Protein AF-A0A7J8MD92-F1 (afdb_monomer_lite)

Organism: NCBI:txid34289

Foldseek 3Di:
DPPDDCVLKDKDADPDPDDDDPVVVVVVVCVVLVAPQDWDWDDPPPRIIMIRHPDPVSSVD

Sequence (61 aa):
MVKEDYRFCLLGRVLTDSIVSFSSLKNTLTDLWHPLGGVTISNNGDKRVMFMFYYEMDLKR

Structure (mmCIF, N/CA/C/O backbone):
data_AF-A0A7J8MD92-F1
#
_entry.id   AF-A0A7J8MD92-F1
#
loop_
_atom_site.group_PDB
_atom_site.id
_atom_site.type_symbol
_atom_site.label_atom_id
_atom_site.label_alt_id
_atom_site.label_comp_id
_atom_site.label_asym_id
_atom_site.label_entity_id
_atom_site.label_seq_id
_atom_site.pdbx_PDB_ins_code
_atom_site.Cartn_x
_atom_site.Cartn_y
_atom_site.Cartn_z
_atom_site.occupancy
_atom_site.B_iso_or_equiv
_atom_site.auth_seq_id
_atom_site.auth_comp_id
_atom_site.auth_asym_id
_atom_site.auth_atom_id
_atom_site.pdbx_PDB_model_num
ATOM 1 N N . MET A 1 1 ? -7.254 16.449 -19.269 1.00 40.97 1 MET A N 1
ATOM 2 C CA . MET A 1 1 ? -7.556 15.474 -18.199 1.00 40.97 1 MET A CA 1
ATOM 3 C C . MET A 1 1 ? -6.580 14.326 -18.359 1.00 40.97 1 MET A C 1
ATOM 5 O O . MET A 1 1 ? -6.642 13.643 -19.374 1.00 40.97 1 MET A O 1
ATOM 9 N N . VAL A 1 2 ? -5.615 14.188 -17.450 1.00 52.44 2 VAL A N 1
ATOM 10 C CA . VAL A 1 2 ? -4.708 13.031 -17.448 1.00 52.44 2 VAL A CA 1
ATOM 11 C C . VAL A 1 2 ? -5.565 11.813 -17.106 1.00 52.44 2 VAL A C 1
ATOM 13 O O . VAL A 1 2 ? -6.291 11.843 -16.116 1.00 52.44 2 VAL A O 1
ATOM 16 N N . LYS A 1 3 ? -5.566 10.783 -17.956 1.00 55.72 3 LYS A N 1
ATOM 17 C CA . LYS A 1 3 ? -6.174 9.495 -17.606 1.00 55.72 3 LYS A CA 1
ATOM 18 C C . LYS A 1 3 ? -5.324 8.914 -16.480 1.00 55.72 3 LYS A C 1
ATOM 20 O O . LYS A 1 3 ? -4.179 8.552 -16.733 1.00 55.72 3 LYS A O 1
ATOM 25 N N . GLU A 1 4 ? -5.851 8.872 -15.262 1.00 66.38 4 GLU A N 1
ATOM 26 C CA . GLU A 1 4 ? -5.196 8.129 -14.189 1.00 66.38 4 GLU A CA 1
ATOM 27 C C . GLU A 1 4 ? -5.221 6.641 -14.553 1.00 66.38 4 GLU A C 1
ATOM 29 O O . GLU A 1 4 ? -6.273 6.054 -14.821 1.00 66.38 4 GLU A O 1
ATOM 34 N N . ASP A 1 5 ? -4.031 6.061 -14.676 1.00 76.75 5 ASP A N 1
ATOM 35 C CA . ASP A 1 5 ? -3.840 4.676 -15.071 1.00 76.75 5 ASP A CA 1
ATOM 36 C C . ASP A 1 5 ? -3.850 3.782 -13.829 1.00 76.75 5 ASP A C 1
ATOM 38 O O . ASP A 1 5 ? -2.826 3.540 -13.197 1.00 76.75 5 ASP A O 1
ATOM 42 N N . TYR A 1 6 ? -5.036 3.298 -13.461 1.00 85.25 6 TYR A N 1
ATOM 43 C CA . TYR A 1 6 ? -5.229 2.449 -12.282 1.00 85.25 6 TYR A CA 1
ATOM 44 C C . TYR A 1 6 ? -4.939 0.960 -12.525 1.00 85.25 6 TYR A C 1
ATOM 46 O O . TYR A 1 6 ? -5.353 0.124 -11.723 1.00 85.25 6 TYR A O 1
ATOM 54 N N . ARG A 1 7 ? -4.242 0.594 -13.611 1.00 90.25 7 ARG A N 1
ATOM 55 C CA . ARG A 1 7 ? -3.956 -0.815 -13.947 1.00 90.25 7 ARG A CA 1
ATOM 56 C C . ARG A 1 7 ? -3.243 -1.583 -12.832 1.00 90.25 7 ARG A C 1
ATOM 58 O O . ARG A 1 7 ? -3.464 -2.782 -12.704 1.00 90.25 7 ARG A O 1
ATOM 65 N N . PHE A 1 8 ? -2.432 -0.902 -12.021 1.00 92.44 8 PHE A N 1
ATOM 66 C CA . PHE A 1 8 ? -1.687 -1.500 -10.906 1.00 92.44 8 PHE A CA 1
ATOM 67 C C . PHE A 1 8 ? -2.107 -0.936 -9.541 1.00 92.44 8 PHE A C 1
ATOM 69 O O . PHE A 1 8 ? -1.291 -0.794 -8.629 1.00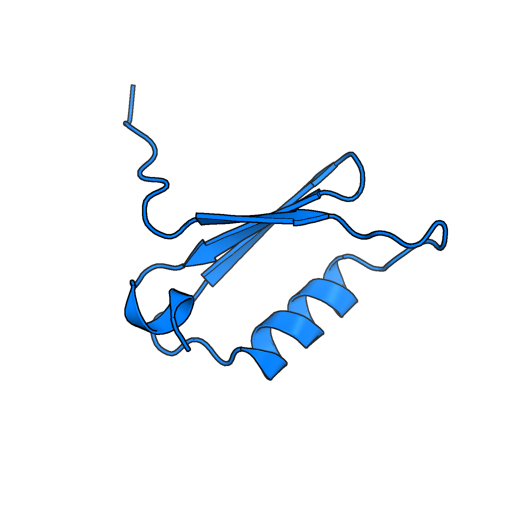 92.44 8 PHE A O 1
ATOM 76 N N . CYS A 1 9 ? -3.384 -0.568 -9.411 1.00 93.31 9 CYS A N 1
ATOM 77 C CA . CYS A 1 9 ? -3.941 0.001 -8.192 1.00 93.31 9 CYS A CA 1
ATOM 78 C C . CYS A 1 9 ? -4.677 -1.059 -7.357 1.00 93.31 9 CYS A C 1
ATOM 80 O O . CYS A 1 9 ? -5.556 -1.753 -7.869 1.00 93.31 9 CYS A O 1
ATOM 82 N N . LEU A 1 10 ? -4.372 -1.138 -6.059 1.00 93.19 10 LEU A N 1
ATOM 83 C CA . LEU A 1 10 ? -5.181 -1.849 -5.068 1.00 93.19 10 LEU A CA 1
ATOM 84 C C . LEU A 1 10 ? -5.821 -0.858 -4.103 1.00 93.19 10 LEU A C 1
ATOM 86 O O . LEU A 1 10 ? -5.156 0.027 -3.565 1.00 93.19 10 LEU A O 1
ATOM 90 N N . LEU A 1 11 ? -7.108 -1.057 -3.823 1.00 92.94 11 LEU A N 1
ATOM 91 C CA . LEU A 1 11 ? -7.819 -0.329 -2.780 1.00 92.94 11 LEU A CA 1
ATOM 92 C C . LEU A 1 11 ? -8.099 -1.271 -1.605 1.00 92.94 11 LEU A C 1
ATOM 94 O O . LEU A 1 11 ? -8.917 -2.182 -1.704 1.00 92.94 11 LEU A O 1
ATOM 98 N N . GLY A 1 12 ? -7.416 -1.041 -0.487 1.00 92.44 12 GLY A N 1
ATOM 99 C CA . GLY A 1 12 ? -7.616 -1.755 0.770 1.00 92.44 12 GLY A CA 1
ATOM 100 C C . GLY A 1 12 ? -8.518 -0.993 1.740 1.00 92.44 12 GLY A C 1
ATOM 101 O O . GLY A 1 12 ? -8.652 0.232 1.666 1.00 92.44 12 GLY A O 1
ATOM 102 N N . ARG A 1 13 ? -9.113 -1.716 2.695 1.00 93.12 13 ARG A N 1
ATOM 103 C CA . ARG A 1 13 ? -9.850 -1.145 3.830 1.00 93.12 13 ARG A CA 1
ATOM 104 C C . ARG A 1 13 ? -9.370 -1.770 5.137 1.00 93.12 13 ARG A C 1
ATOM 106 O O . ARG A 1 13 ? -9.330 -2.988 5.263 1.00 93.12 13 ARG A O 1
ATOM 113 N N . VAL A 1 14 ? -9.064 -0.935 6.123 1.00 93.56 14 VAL A N 1
ATOM 114 C CA . VAL A 1 14 ? -8.788 -1.364 7.495 1.00 93.56 14 VAL A CA 1
ATOM 115 C C . VAL A 1 14 ? -10.112 -1.747 8.163 1.00 93.56 14 VAL A C 1
ATOM 117 O O . VAL A 1 14 ? -11.033 -0.934 8.237 1.00 93.56 14 VAL A O 1
ATOM 120 N N . LEU A 1 15 ? -10.213 -2.997 8.622 1.00 94.44 15 LEU A N 1
ATOM 121 C CA . LEU A 1 15 ? -11.459 -3.586 9.141 1.00 94.44 15 LEU A CA 1
ATOM 122 C C . LEU A 1 15 ? -11.606 -3.512 10.666 1.00 94.44 15 LEU A C 1
ATOM 124 O O . LEU A 1 15 ? -12.643 -3.895 11.193 1.00 94.44 15 LEU A O 1
ATOM 128 N N . THR A 1 16 ? -10.590 -3.030 11.380 1.00 92.25 16 THR A N 1
ATOM 129 C CA . THR A 1 16 ? -10.681 -2.826 12.831 1.00 92.25 16 THR A CA 1
ATOM 130 C C . THR A 1 16 ? -11.346 -1.491 13.163 1.00 92.25 16 THR A C 1
ATOM 132 O O . THR A 1 16 ? -11.228 -0.512 12.418 1.00 92.25 16 THR A O 1
ATOM 135 N N . ASP A 1 17 ? -12.038 -1.442 14.299 1.00 90.31 17 ASP A N 1
ATOM 136 C CA . ASP A 1 17 ? -12.557 -0.209 14.898 1.00 90.31 17 ASP A CA 1
ATOM 137 C C . ASP A 1 17 ? -11.527 0.550 15.729 1.00 90.31 17 ASP A C 1
ATOM 139 O O . ASP A 1 17 ? -11.737 1.716 16.059 1.00 90.31 17 ASP A O 1
ATOM 143 N N . SER A 1 18 ? -10.373 -0.061 15.992 1.00 90.38 18 SER A N 1
ATOM 144 C CA . SER A 1 18 ? -9.249 0.618 16.622 1.00 90.38 18 SER A CA 1
ATOM 145 C C . SER A 1 18 ? -8.622 1.666 15.699 1.00 90.38 18 SER A C 1
ATOM 147 O O . SER A 1 18 ? -8.592 1.525 14.474 1.00 90.38 18 SER A O 1
ATOM 149 N N . ILE A 1 19 ? -8.052 2.706 16.309 1.00 88.06 19 ILE A N 1
ATOM 150 C CA . ILE A 1 19 ? -7.239 3.693 15.599 1.00 8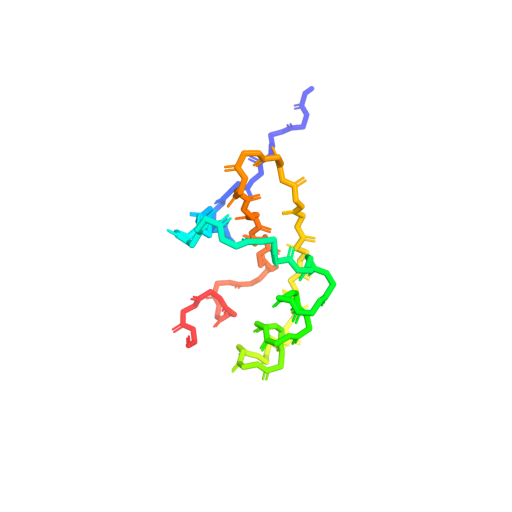8.06 19 ILE A CA 1
ATOM 151 C C . ILE A 1 19 ? -5.962 3.003 15.117 1.00 88.06 19 ILE A C 1
ATOM 153 O O . ILE A 1 19 ? -5.174 2.502 15.918 1.00 88.06 19 ILE A O 1
ATOM 157 N N . VAL A 1 20 ? -5.747 3.007 13.802 1.00 89.50 20 VAL A N 1
ATOM 158 C CA . VAL A 1 20 ? -4.525 2.493 13.176 1.00 89.50 20 VAL A CA 1
ATOM 159 C C . VAL A 1 20 ? -3.692 3.663 12.676 1.00 89.50 20 VAL A C 1
ATOM 161 O O . VAL A 1 20 ? -4.157 4.489 11.890 1.00 89.50 20 VAL A O 1
ATOM 164 N N . SER A 1 21 ? -2.434 3.716 13.110 1.00 92.75 21 SER A N 1
ATOM 165 C CA . SER A 1 21 ? -1.450 4.648 12.563 1.00 92.75 21 SER A CA 1
ATOM 166 C C . SER A 1 21 ? -1.206 4.329 11.090 1.00 92.75 21 SER A C 1
ATOM 168 O O . SER A 1 21 ? -0.675 3.268 10.753 1.00 92.75 21 SER A O 1
ATOM 170 N N . PHE A 1 22 ? -1.557 5.266 10.206 1.00 91.94 22 PHE A N 1
ATOM 171 C CA . PHE A 1 22 ? -1.307 5.116 8.773 1.00 91.94 22 PHE A CA 1
ATOM 172 C C . PHE A 1 22 ? 0.186 4.938 8.468 1.00 91.94 22 PHE A C 1
ATOM 174 O O . PHE A 1 22 ? 0.538 4.116 7.631 1.00 91.94 22 PHE A O 1
ATOM 181 N N . SER A 1 23 ? 1.067 5.654 9.178 1.00 94.31 23 SER A N 1
ATOM 182 C CA . SER A 1 23 ? 2.520 5.526 9.004 1.00 94.31 23 SER A CA 1
ATOM 183 C C . SER A 1 23 ? 3.005 4.111 9.331 1.00 94.31 23 SER A C 1
ATOM 185 O O . SER A 1 23 ? 3.735 3.505 8.550 1.00 94.31 23 SER A O 1
ATOM 187 N N . SER A 1 24 ? 2.531 3.548 10.445 1.00 94.19 24 SER A N 1
ATOM 188 C CA . SER A 1 24 ? 2.896 2.195 10.872 1.00 94.19 24 SER A CA 1
ATOM 189 C C . SER A 1 24 ? 2.361 1.136 9.907 1.00 94.19 24 SER A C 1
ATOM 191 O O . SER A 1 24 ? 3.106 0.239 9.521 1.00 94.19 24 SER A O 1
ATOM 193 N N . LEU A 1 25 ? 1.103 1.268 9.468 1.00 93.19 25 LEU A N 1
ATOM 194 C CA . LEU A 1 25 ? 0.504 0.389 8.460 1.00 93.19 25 LEU A CA 1
ATOM 195 C C . LEU A 1 25 ? 1.279 0.447 7.140 1.00 93.19 25 LEU A C 1
ATOM 197 O O . LEU A 1 25 ? 1.623 -0.592 6.587 1.00 93.19 25 LEU A O 1
ATOM 201 N N . LYS A 1 26 ? 1.584 1.659 6.662 1.00 93.56 26 LYS A N 1
ATOM 202 C CA . LYS A 1 26 ? 2.343 1.886 5.431 1.00 93.56 26 LYS A CA 1
ATOM 203 C C . LYS A 1 26 ? 3.704 1.202 5.496 1.00 93.56 26 LYS A C 1
ATOM 205 O O . LYS A 1 26 ? 4.018 0.433 4.600 1.00 93.56 26 LYS A O 1
ATOM 210 N N . ASN A 1 27 ? 4.484 1.457 6.547 1.00 94.62 27 ASN A N 1
ATOM 211 C CA . ASN A 1 27 ? 5.815 0.867 6.689 1.00 94.62 27 ASN A CA 1
ATOM 212 C C . ASN A 1 27 ? 5.731 -0.663 6.753 1.00 94.62 27 ASN A C 1
ATOM 214 O O . ASN A 1 27 ? 6.412 -1.333 5.991 1.00 94.62 27 ASN A O 1
ATOM 218 N N . THR A 1 28 ? 4.807 -1.201 7.557 1.00 94.62 28 THR A N 1
ATOM 219 C CA . THR A 1 28 ? 4.602 -2.655 7.675 1.00 94.62 28 THR A CA 1
ATOM 220 C C . THR A 1 28 ? 4.282 -3.299 6.325 1.00 94.62 28 THR A C 1
ATOM 222 O O . THR A 1 28 ? 4.838 -4.340 5.991 1.00 94.62 28 THR A O 1
ATOM 225 N N . LEU A 1 29 ? 3.389 -2.694 5.536 1.00 92.75 29 LEU A N 1
ATOM 226 C CA . LEU A 1 29 ? 2.997 -3.242 4.238 1.00 92.75 29 LEU A CA 1
ATOM 227 C C . LEU A 1 29 ? 4.095 -3.088 3.185 1.00 92.75 29 LEU A C 1
ATOM 229 O O . LEU A 1 29 ? 4.304 -4.016 2.412 1.00 92.75 29 LEU A O 1
ATOM 233 N N . THR A 1 30 ? 4.822 -1.968 3.169 1.00 91.88 30 THR A N 1
ATOM 234 C CA . THR A 1 30 ? 5.980 -1.800 2.278 1.00 91.88 30 THR A CA 1
ATOM 235 C C . THR A 1 30 ? 7.078 -2.812 2.599 1.00 91.88 30 THR A C 1
ATOM 237 O O . THR A 1 30 ? 7.643 -3.393 1.675 1.00 91.88 30 THR A O 1
ATOM 240 N N . ASP A 1 31 ? 7.346 -3.063 3.882 1.00 93.31 31 ASP A N 1
ATOM 241 C CA . ASP A 1 31 ? 8.360 -4.025 4.321 1.00 93.31 31 ASP A CA 1
ATOM 242 C C . ASP A 1 31 ? 7.957 -5.467 3.983 1.00 93.31 31 ASP A C 1
ATOM 244 O O . ASP A 1 31 ? 8.795 -6.245 3.531 1.00 93.31 31 ASP A O 1
ATOM 248 N N . LEU A 1 32 ? 6.675 -5.814 4.157 1.00 92.31 32 LEU A N 1
ATOM 249 C CA . LEU A 1 32 ? 6.144 -7.143 3.842 1.00 92.31 32 LEU A CA 1
ATOM 250 C C . LEU A 1 32 ? 6.141 -7.423 2.335 1.00 92.31 32 LEU A C 1
ATOM 252 O O . LEU A 1 32 ? 6.540 -8.502 1.905 1.00 92.31 32 LEU A O 1
ATOM 256 N N . TRP A 1 33 ? 5.664 -6.465 1.541 1.00 91.62 33 TRP A N 1
ATOM 257 C CA . TRP A 1 33 ? 5.515 -6.628 0.094 1.00 91.62 33 TRP A CA 1
ATOM 258 C C . TRP A 1 33 ? 6.855 -6.504 -0.639 1.00 91.62 33 TRP A C 1
ATOM 260 O O . TRP A 1 33 ? 7.086 -7.158 -1.655 1.00 91.62 33 TRP A O 1
ATOM 270 N N . HIS A 1 34 ? 7.741 -5.653 -0.113 1.00 92.81 34 HIS A N 1
ATOM 271 C CA . HIS A 1 34 ? 9.082 -5.392 -0.624 1.00 92.81 34 HIS A CA 1
ATOM 272 C C . HIS A 1 34 ? 9.120 -5.143 -2.151 1.00 92.81 34 HIS A C 1
ATOM 274 O O . HIS A 1 34 ? 9.761 -5.897 -2.898 1.00 92.81 34 HIS A O 1
ATOM 280 N N . PRO A 1 35 ? 8.394 -4.119 -2.646 1.00 93.12 35 PRO A N 1
ATOM 281 C CA . PRO A 1 35 ? 8.296 -3.842 -4.074 1.00 93.12 35 PRO A CA 1
ATOM 282 C C . PRO A 1 35 ? 9.660 -3.431 -4.637 1.00 93.12 35 PRO A C 1
ATOM 284 O O . PRO A 1 35 ? 10.377 -2.628 -4.041 1.00 93.12 35 PRO A O 1
ATOM 287 N N . LEU A 1 36 ? 10.009 -3.97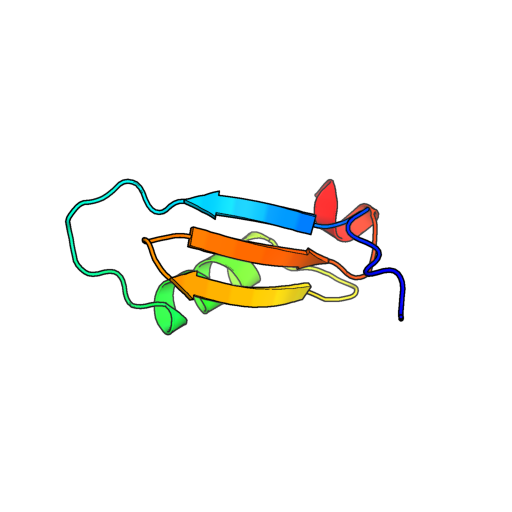7 -5.799 1.00 93.44 36 LEU A N 1
ATOM 288 C CA . LEU A 1 36 ? 11.290 -3.751 -6.466 1.00 93.44 36 LEU A CA 1
ATOM 289 C C . LEU A 1 36 ? 11.315 -2.406 -7.184 1.00 93.44 36 LEU A C 1
ATOM 291 O O . LEU A 1 36 ? 12.287 -1.663 -7.080 1.00 93.44 36 LEU A O 1
ATOM 295 N N . GLY A 1 37 ? 10.250 -2.097 -7.923 1.00 91.69 37 GLY A N 1
ATOM 296 C CA . GLY A 1 37 ? 10.127 -0.832 -8.632 1.00 91.69 37 GLY A CA 1
ATOM 297 C C . GLY A 1 37 ? 9.460 0.257 -7.802 1.00 91.69 37 GLY A C 1
ATOM 298 O O . GLY A 1 37 ? 9.655 1.439 -8.073 1.00 91.69 37 GLY A O 1
ATOM 299 N N . GLY A 1 38 ? 8.731 -0.138 -6.761 1.00 92.50 38 GLY A N 1
ATOM 300 C CA . GLY A 1 38 ? 8.179 0.751 -5.750 1.00 92.50 38 GLY A CA 1
ATOM 301 C C . GLY A 1 38 ? 6.662 0.888 -5.816 1.00 92.50 38 GLY A C 1
ATOM 302 O O . GLY A 1 38 ? 5.975 0.357 -6.691 1.00 92.50 38 GLY A O 1
ATOM 303 N N . VAL A 1 39 ? 6.135 1.607 -4.830 1.00 94.56 39 VAL A N 1
ATOM 304 C CA . VAL A 1 39 ? 4.700 1.807 -4.633 1.00 94.56 39 VAL A CA 1
ATOM 305 C C . VAL A 1 39 ? 4.450 3.190 -4.036 1.00 94.56 39 VAL A C 1
ATOM 307 O O . VAL A 1 39 ? 5.155 3.623 -3.124 1.00 94.56 39 VAL A O 1
ATOM 310 N N . THR A 1 40 ? 3.428 3.886 -4.530 1.00 94.62 40 THR A N 1
ATOM 311 C CA . THR A 1 40 ? 2.841 5.034 -3.829 1.00 94.62 40 THR A CA 1
ATOM 312 C C . THR A 1 40 ? 1.682 4.542 -2.972 1.00 94.62 40 THR A C 1
ATOM 314 O O . THR A 1 40 ? 0.765 3.903 -3.482 1.00 94.62 40 THR A O 1
ATOM 317 N N . ILE A 1 41 ? 1.707 4.854 -1.674 1.00 94.62 41 ILE A N 1
ATOM 318 C CA . ILE A 1 41 ? 0.639 4.486 -0.737 1.00 94.62 41 ILE A CA 1
ATOM 319 C C . ILE A 1 41 ? -0.008 5.760 -0.200 1.00 94.62 41 ILE A C 1
ATOM 321 O O . ILE A 1 41 ? 0.670 6.574 0.434 1.00 94.62 41 ILE A O 1
ATOM 325 N N . SER A 1 42 ? -1.313 5.923 -0.420 1.00 94.50 42 SER A N 1
ATOM 326 C CA . SER A 1 42 ? -2.084 7.082 0.043 1.00 94.50 42 SER A CA 1
ATOM 327 C C . SER A 1 42 ? -3.255 6.681 0.938 1.00 94.50 42 SER A C 1
ATOM 329 O O . SER A 1 42 ? -3.840 5.605 0.811 1.00 94.50 42 SER A O 1
ATOM 331 N N . ASN A 1 43 ? -3.593 7.567 1.875 1.00 92.88 43 ASN A N 1
ATOM 332 C CA . ASN A 1 43 ? -4.780 7.444 2.711 1.00 92.88 43 ASN A CA 1
ATOM 333 C C . ASN A 1 43 ? -5.919 8.237 2.066 1.00 92.88 43 ASN A C 1
ATOM 335 O O . ASN A 1 43 ? -5.785 9.445 1.876 1.00 92.88 43 ASN A O 1
ATOM 339 N N . ASN A 1 44 ? -7.029 7.565 1.767 1.00 88.06 44 ASN A N 1
ATOM 340 C CA . ASN A 1 44 ? -8.190 8.176 1.116 1.00 88.06 44 ASN A CA 1
ATOM 341 C C . ASN A 1 44 ? -9.334 8.473 2.109 1.00 88.06 44 ASN A C 1
ATOM 343 O O . ASN A 1 44 ? -10.465 8.706 1.689 1.00 88.06 44 ASN A O 1
ATOM 347 N N . GLY A 1 45 ? -9.064 8.448 3.420 1.00 86.62 45 GLY A N 1
ATOM 348 C CA . GLY A 1 45 ? -10.091 8.567 4.459 1.00 86.62 45 GLY A CA 1
ATOM 349 C C . GLY A 1 45 ? -10.920 7.287 4.610 1.00 86.62 45 GLY A C 1
ATOM 350 O O . GLY A 1 45 ? -10.651 6.282 3.955 1.00 86.62 45 GLY A O 1
ATOM 351 N N . ASP A 1 46 ? -11.913 7.280 5.506 1.00 88.38 46 ASP A N 1
ATOM 352 C CA . ASP A 1 46 ? -12.834 6.142 5.716 1.00 88.38 46 ASP A CA 1
ATOM 353 C C . ASP A 1 46 ? -12.154 4.777 5.914 1.00 88.38 46 ASP A C 1
ATOM 355 O O . ASP A 1 46 ? -12.644 3.744 5.445 1.00 88.38 46 ASP A O 1
ATOM 359 N N . LYS A 1 47 ? -10.997 4.759 6.587 1.00 90.75 47 LYS A N 1
ATOM 360 C CA . LYS A 1 47 ? -10.178 3.548 6.761 1.00 90.75 47 LYS A CA 1
ATOM 361 C C . LYS A 1 47 ? -9.728 2.921 5.424 1.00 90.75 47 LYS A C 1
ATOM 363 O O . LYS A 1 47 ? -9.377 1.745 5.399 1.00 90.75 47 LYS A O 1
ATOM 368 N N . ARG A 1 48 ? -9.737 3.665 4.311 1.00 93.12 48 ARG A N 1
ATOM 369 C CA . ARG A 1 48 ? -9.324 3.205 2.977 1.00 93.12 48 ARG A CA 1
ATOM 370 C C . ARG A 1 48 ? -7.885 3.602 2.689 1.00 93.12 48 ARG A C 1
ATOM 372 O O . ARG A 1 48 ? -7.484 4.747 2.893 1.00 93.12 48 ARG A O 1
ATOM 379 N N . VAL A 1 49 ? -7.132 2.653 2.154 1.00 94.75 49 VAL A N 1
ATOM 380 C CA . VAL A 1 49 ? -5.740 2.840 1.750 1.00 94.75 49 VAL A CA 1
ATOM 381 C C . VAL A 1 49 ? -5.608 2.441 0.294 1.00 94.75 49 VAL A C 1
ATOM 383 O O . VAL A 1 49 ? -6.092 1.383 -0.100 1.00 94.75 49 VAL A O 1
ATOM 386 N N . MET A 1 50 ? -4.973 3.289 -0.500 1.00 94.94 50 MET A N 1
ATOM 387 C CA . MET A 1 50 ? -4.692 3.015 -1.901 1.00 94.94 50 MET A CA 1
ATOM 388 C C . MET A 1 50 ? -3.216 2.681 -2.071 1.00 94.94 50 MET A C 1
ATOM 390 O O . MET A 1 50 ? -2.359 3.385 -1.542 1.00 94.94 50 MET A O 1
ATOM 394 N N . PHE A 1 51 ? -2.943 1.626 -2.827 1.00 94.50 51 PHE A N 1
ATOM 395 C CA . PHE A 1 51 ? -1.612 1.203 -3.239 1.00 94.50 51 PHE A CA 1
ATOM 396 C C . PHE A 1 51 ? -1.541 1.352 -4.748 1.00 94.50 51 PHE A C 1
ATOM 398 O O . PHE A 1 51 ? -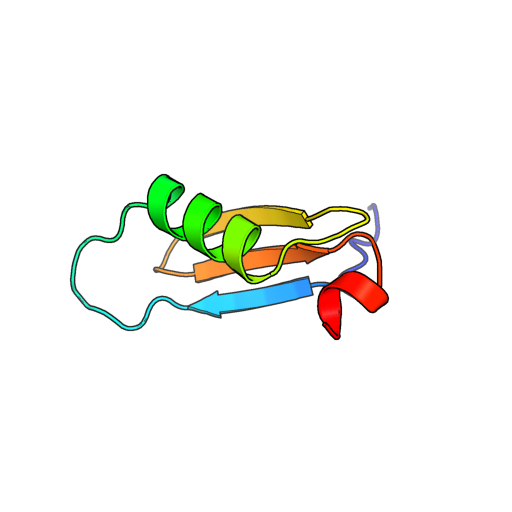2.306 0.712 -5.462 1.00 94.50 51 PHE A O 1
ATOM 405 N N . MET A 1 52 ? -0.641 2.193 -5.233 1.00 95.31 52 MET A N 1
ATOM 406 C CA . MET A 1 52 ? -0.385 2.377 -6.653 1.00 95.31 52 MET A CA 1
ATOM 407 C C . MET A 1 52 ? 1.021 1.877 -6.949 1.00 95.31 52 MET A C 1
ATOM 409 O O . MET A 1 52 ? 2.008 2.567 -6.678 1.00 95.31 52 MET A O 1
ATOM 413 N N . PHE A 1 53 ? 1.104 0.649 -7.447 1.00 94.69 53 PHE A N 1
ATOM 414 C CA . PHE A 1 53 ? 2.366 0.043 -7.847 1.00 94.69 53 PHE A CA 1
ATOM 415 C C . PHE A 1 53 ? 2.803 0.595 -9.202 1.00 94.69 53 PHE A C 1
ATOM 417 O O . PHE A 1 53 ? 1.973 0.914 -10.053 1.00 94.69 53 PHE A O 1
ATOM 424 N N . TYR A 1 54 ? 4.111 0.703 -9.417 1.00 92.69 54 TYR A N 1
ATOM 425 C CA . TY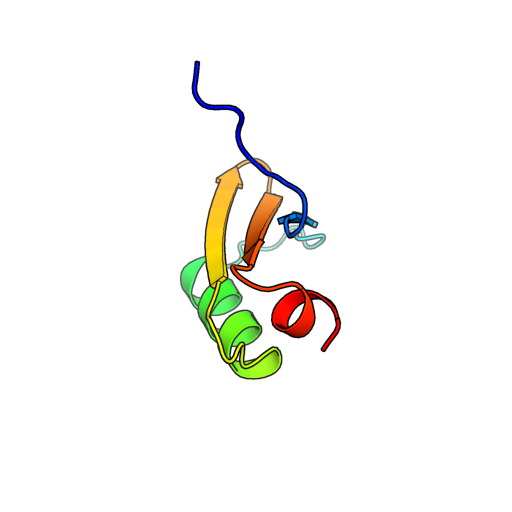R A 1 54 ? 4.630 1.189 -10.699 1.00 92.69 54 TYR A CA 1
ATOM 426 C C . TYR A 1 54 ? 4.758 0.080 -11.744 1.00 92.69 54 TYR A C 1
ATOM 428 O O . TYR A 1 54 ? 4.719 0.359 -12.942 1.00 92.69 54 TYR A O 1
ATOM 436 N N . TYR A 1 55 ? 4.858 -1.175 -11.300 1.00 91.62 55 TYR A N 1
ATOM 437 C CA . TYR A 1 55 ? 5.028 -2.331 -12.171 1.00 91.62 55 TYR A CA 1
ATOM 438 C C . TYR A 1 55 ? 4.091 -3.471 -11.776 1.00 91.62 55 TYR A C 1
ATOM 440 O O . TYR A 1 55 ? 3.857 -3.735 -10.599 1.00 91.62 55 TYR A O 1
ATOM 448 N N . GLU A 1 56 ? 3.606 -4.206 -12.777 1.00 91.81 56 GLU A N 1
ATOM 449 C CA . GLU A 1 56 ? 2.726 -5.367 -12.589 1.00 91.81 56 GLU A CA 1
ATOM 450 C C . GLU A 1 56 ? 3.358 -6.458 -11.712 1.00 91.81 56 GLU A C 1
ATOM 452 O O . GLU A 1 56 ? 2.671 -7.124 -10.942 1.00 91.81 56 GLU A O 1
ATOM 457 N N . MET A 1 57 ? 4.676 -6.635 -11.816 1.00 91.56 57 MET A N 1
ATOM 458 C CA . MET A 1 57 ? 5.412 -7.608 -11.008 1.00 91.56 57 MET A CA 1
ATOM 459 C C . MET A 1 57 ? 5.368 -7.287 -9.515 1.00 91.56 57 MET A C 1
ATOM 461 O O . MET A 1 57 ? 5.326 -8.212 -8.713 1.00 91.56 57 MET A O 1
ATOM 465 N N . ASP A 1 58 ? 5.323 -6.004 -9.147 1.00 92.38 58 ASP A N 1
ATOM 466 C CA . ASP A 1 58 ? 5.189 -5.603 -7.750 1.00 92.38 58 ASP A CA 1
ATOM 467 C C . ASP A 1 58 ? 3.766 -5.864 -7.249 1.00 92.38 58 ASP A C 1
ATOM 469 O O . ASP A 1 58 ? 3.594 -6.212 -6.092 1.00 92.38 58 ASP A O 1
ATOM 473 N N . LEU A 1 59 ? 2.747 -5.790 -8.112 1.00 91.12 59 LEU A N 1
ATOM 474 C CA . LEU A 1 59 ? 1.365 -6.117 -7.749 1.00 91.12 59 LEU A CA 1
ATOM 475 C C . LEU A 1 59 ? 1.142 -7.621 -7.507 1.00 91.12 59 LEU A C 1
ATOM 477 O O . LEU A 1 59 ? 0.339 -7.994 -6.656 1.00 91.12 59 LEU A O 1
ATOM 481 N N . LYS A 1 60 ? 1.795 -8.481 -8.294 1.00 85.38 60 LYS A N 1
ATOM 482 C CA . LYS A 1 60 ? 1.554 -9.938 -8.310 1.00 85.38 60 LYS A CA 1
ATOM 483 C C . LYS A 1 60 ? 2.409 -10.742 -7.325 1.00 85.38 60 LYS A C 1
ATOM 485 O O . LYS A 1 60 ? 2.338 -11.971 -7.357 1.00 85.38 60 LYS A O 1
ATOM 490 N N . ARG A 1 61 ? 3.261 -10.076 -6.551 1.00 72.38 61 ARG A N 1
ATOM 491 C CA . ARG A 1 61 ? 4.267 -10.724 -5.709 1.00 72.38 61 ARG A CA 1
ATOM 492 C C . ARG A 1 61 ? 3.691 -11.319 -4.429 1.00 72.38 61 ARG A C 1
ATOM 494 O O . ARG A 1 61 ? 2.720 -10.744 -3.897 1.00 72.38 61 ARG A O 1
#

Secondary stru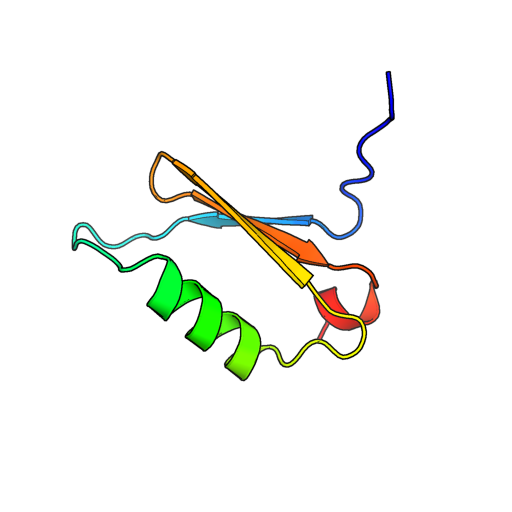cture (DSSP, 8-state):
-----GGGEEEEE---SS---HHHHHHHHHHHH--SS-EEEEE-STTEEEEEESSHHHHT-

pLDDT: mean 89.17, std 10.38, range [40.97, 95.31]

InterPro domains:
  IPR025558 Domain of unknown function DUF4283 [PF14111] (3-61)

Radius of gyration: 12.25 Å; chains: 1; bounding box: 24×26×35 Å